Protein AF-T0JU70-F1 (afdb_monomer)

Radius of gyration: 12.49 Å; Cα contacts (8 Å, |Δi|>4): 51; chains: 1; bounding box: 34×19×28 Å

Foldseek 3Di:
DVVLLVVPDDEAEEEAVVCLQVVVVDVPDDNNCVVVVVCVVVVSHHYDYHHDDDD

pL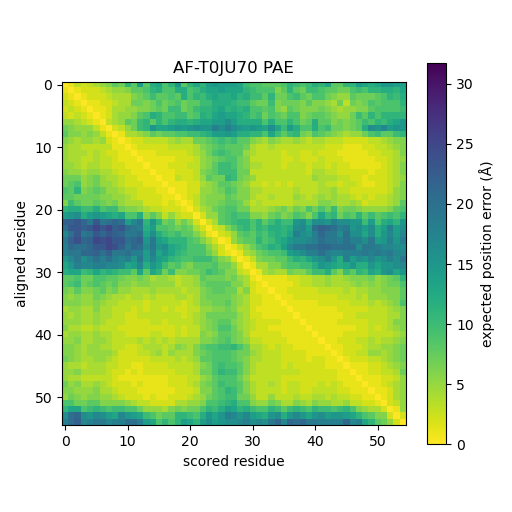DDT: mean 79.16, std 12.71, range [47.72, 94.44]

InterPro domains:
  IPR018368 ClpA/B, conserved site 1 [PS00870] (31-43)
  IPR027417 P-loop containing nucleoside triphosphate hydrolase [G3DSA:3.40.50.300] (1-55)
  IPR027417 P-loop containing nucleoside triphosphate hydrolase [SSF52540] (3-52)
  IPR050130 ATP-dependent Clp protease/Chaperone ClpA/ClpB [PTHR11638] (2-52)

Solvent-accessible surface area (backbone atoms only — not comparable to full-atom values): 3480 Å² total; per-residue (Å²): 108,68,70,62,52,70,64,75,79,60,74,46,77,37,75,49,41,56,57,48,61,57,40,63,78,46,95,86,47,76,49,50,39,75,66,43,51,62,37,47,75,70,64,66,46,50,70,50,72,39,68,78,82,86,126

Nearest PDB structures (foldseek):
  8xon-assembly1_O  TM=8.622E-01  e=1.362E-04  Streptomyces hawaiiensis
  6i5v-assembly1_A  TM=3.733E-01  e=6.317E+00  Bifidobacterium animalis subsp. lactis
  6i5w-assembly1_A  TM=3.641E-01  e=5.881E+00  Bifidobacterium
  6fuv-assembly1_A  TM=3.621E-01  e=7.832E+00  Bifidobacterium
  3n8n-assembly2_M  TM=3.186E-01  e=6.787E+00  Mycobacterium tuberculosis

Mean predicted aligned error: 6.68 Å

Structure 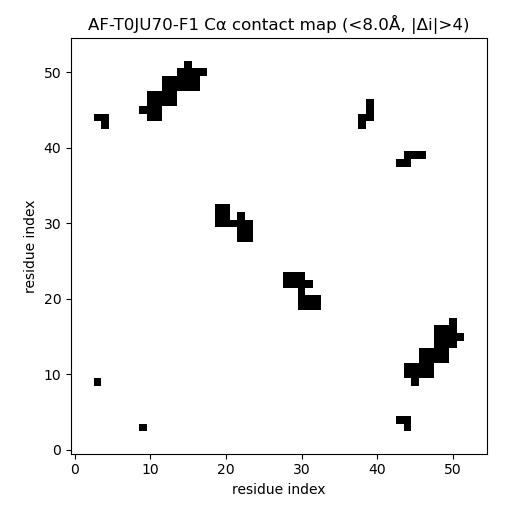(mmCIF, N/CA/C/O backbone):
data_AF-T0JU70-F1
#
_entry.id   AF-T0JU70-F1
#
loop_
_atom_site.group_PDB
_atom_site.id
_atom_site.type_symbol
_atom_site.label_atom_id
_atom_site.label_alt_id
_atom_site.label_comp_id
_atom_site.label_asym_id
_atom_site.label_entity_id
_atom_site.label_seq_id
_atom_site.pdbx_PDB_ins_code
_atom_site.Cartn_x
_atom_site.Cartn_y
_atom_site.Cartn_z
_atom_site.occupancy
_atom_site.B_iso_or_equiv
_atom_site.auth_se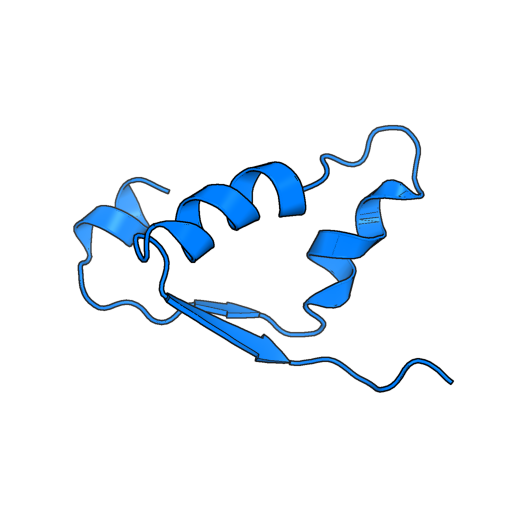q_id
_atom_site.auth_comp_id
_atom_site.auth_asym_id
_atom_site.auth_atom_id
_atom_site.pdbx_PDB_model_num
ATOM 1 N N . MET A 1 1 ? -3.547 10.582 7.798 1.00 66.69 1 MET A N 1
ATOM 2 C CA . MET A 1 1 ? -3.884 9.239 8.326 1.00 66.69 1 MET A CA 1
ATOM 3 C C . MET A 1 1 ? -5.168 9.253 9.135 1.00 66.69 1 MET A C 1
ATOM 5 O O . MET A 1 1 ? -5.988 8.373 8.916 1.00 66.69 1 MET A O 1
ATOM 9 N N . ASP A 1 2 ? -5.379 10.233 10.015 1.00 77.31 2 ASP A N 1
ATOM 10 C CA . ASP A 1 2 ? -6.586 10.269 10.857 1.00 77.31 2 ASP A CA 1
ATOM 11 C C . ASP A 1 2 ? -7.887 10.392 10.055 1.00 77.31 2 ASP A C 1
ATOM 13 O O . ASP A 1 2 ? -8.859 9.725 10.382 1.00 77.31 2 ASP A O 1
ATOM 17 N N . GLU A 1 3 ? -7.879 11.130 8.945 1.00 74.75 3 GLU A N 1
ATOM 18 C CA . GLU A 1 3 ? -9.024 11.238 8.030 1.00 74.75 3 GLU A CA 1
ATOM 19 C C . GLU A 1 3 ? -9.429 9.883 7.414 1.00 74.75 3 GLU A C 1
ATOM 21 O O . GLU A 1 3 ? -10.598 9.507 7.431 1.00 74.75 3 GLU A O 1
ATOM 26 N N . ILE A 1 4 ? -8.450 9.093 6.953 1.00 74.12 4 ILE A N 1
ATOM 27 C CA . ILE A 1 4 ? -8.682 7.756 6.376 1.00 74.12 4 ILE A CA 1
ATOM 28 C C . ILE A 1 4 ? -9.195 6.790 7.450 1.00 74.12 4 ILE A C 1
ATOM 30 O O . ILE A 1 4 ? -10.125 6.024 7.205 1.00 74.12 4 ILE A O 1
ATOM 34 N N . ARG A 1 5 ? -8.618 6.853 8.657 1.00 71.19 5 ARG A N 1
ATOM 35 C CA . ARG A 1 5 ? -9.038 6.030 9.801 1.00 71.19 5 ARG A CA 1
ATOM 36 C C . ARG A 1 5 ? -10.459 6.360 10.260 1.00 71.19 5 ARG A C 1
ATOM 38 O O . ARG A 1 5 ? -11.195 5.455 10.633 1.00 71.19 5 ARG A O 1
ATOM 45 N N . GLN A 1 6 ? -10.852 7.634 10.227 1.00 76.75 6 GLN A N 1
ATOM 46 C CA . GLN A 1 6 ? -12.192 8.078 10.629 1.00 76.75 6 GLN A CA 1
ATOM 47 C C . GLN A 1 6 ? -13.276 7.706 9.614 1.00 76.75 6 GLN A C 1
ATOM 49 O O . GLN A 1 6 ? -14.414 7.466 10.006 1.00 76.75 6 GLN A O 1
ATOM 54 N N . ALA A 1 7 ? -12.938 7.618 8.327 1.00 78.31 7 ALA A N 1
ATOM 55 C CA . ALA A 1 7 ? -13.897 7.254 7.289 1.00 78.31 7 ALA A CA 1
ATOM 56 C C . ALA A 1 7 ? -14.359 5.781 7.354 1.00 78.31 7 ALA A C 1
ATOM 58 O O . ALA A 1 7 ? -15.397 5.442 6.788 1.00 78.31 7 ALA A O 1
ATOM 59 N N . GLY A 1 8 ? -13.609 4.905 8.038 1.00 71.00 8 GLY A N 1
ATOM 60 C CA . GLY A 1 8 ? -14.021 3.556 8.457 1.00 71.00 8 GLY A CA 1
ATOM 61 C C . GLY A 1 8 ? -14.179 2.491 7.361 1.00 71.00 8 GLY A C 1
ATOM 62 O O . GLY A 1 8 ? -14.092 1.307 7.666 1.00 71.00 8 GLY A O 1
ATOM 63 N N . ASN A 1 9 ? -14.387 2.872 6.098 1.00 81.69 9 ASN A N 1
ATOM 64 C CA . ASN A 1 9 ? -14.597 1.937 4.988 1.00 81.69 9 ASN A CA 1
ATOM 65 C C . ASN A 1 9 ? -13.995 2.461 3.671 1.00 81.69 9 ASN A C 1
ATOM 67 O O . ASN A 1 9 ? -14.669 2.553 2.645 1.00 81.69 9 ASN A O 1
ATOM 71 N N . ILE A 1 10 ? -12.727 2.873 3.720 1.00 86.88 10 ILE A N 1
ATOM 72 C CA . ILE A 1 10 ? -11.967 3.312 2.544 1.00 86.88 10 ILE A CA 1
ATOM 73 C C . ILE A 1 10 ? -11.000 2.207 2.130 1.00 86.88 10 ILE A C 1
ATOM 75 O O . ILE A 1 10 ? -10.241 1.695 2.950 1.00 86.88 10 ILE A O 1
ATOM 79 N N . ILE A 1 11 ? -10.983 1.906 0.832 1.00 89.81 11 ILE A N 1
ATOM 80 C CA . ILE A 1 11 ? -9.919 1.126 0.201 1.00 89.81 11 ILE A CA 1
ATOM 81 C C . ILE A 1 11 ? -9.009 2.102 -0.533 1.00 89.81 11 ILE A C 1
ATOM 83 O O . ILE A 1 11 ? -9.436 2.773 -1.472 1.00 89.81 11 ILE A O 1
ATOM 87 N N . LEU A 1 12 ? -7.749 2.175 -0.115 1.00 90.12 12 LEU A N 1
ATOM 88 C CA . LEU A 1 12 ? -6.736 2.955 -0.811 1.00 90.12 12 LEU A CA 1
ATOM 89 C C . LEU A 1 12 ? -6.185 2.148 -1.991 1.00 90.12 12 LEU A C 1
ATOM 91 O O . LEU A 1 12 ? -5.691 1.038 -1.805 1.00 90.12 12 LEU A O 1
ATOM 95 N N . PHE A 1 13 ? -6.237 2.698 -3.199 1.00 93.44 13 PHE A N 1
ATOM 96 C CA . PHE A 1 13 ? -5.575 2.101 -4.356 1.00 93.44 13 PHE A CA 1
ATOM 97 C C . PHE A 1 13 ? -4.228 2.782 -4.598 1.00 93.44 13 PHE A C 1
ATOM 99 O O . PHE A 1 13 ? -4.152 4.011 -4.613 1.00 93.44 13 PHE A O 1
ATOM 106 N N . ILE A 1 14 ? -3.175 1.985 -4.770 1.00 89.94 14 ILE A N 1
ATOM 107 C CA . ILE A 1 14 ? -1.817 2.463 -5.032 1.00 89.94 14 ILE A CA 1
ATOM 108 C C . ILE A 1 14 ? -1.315 1.772 -6.292 1.00 89.94 14 ILE A C 1
ATOM 110 O O . ILE A 1 14 ? -1.129 0.553 -6.298 1.00 89.94 14 ILE A O 1
ATOM 114 N N . ASP A 1 15 ? -1.075 2.558 -7.335 1.00 90.69 15 ASP A N 1
ATOM 115 C CA . ASP A 1 15 ? -0.351 2.079 -8.505 1.00 90.69 15 ASP A CA 1
ATOM 116 C C . ASP A 1 15 ? 1.160 2.102 -8.245 1.00 90.69 15 ASP A C 1
ATOM 118 O O . ASP A 1 15 ? 1.644 2.908 -7.450 1.00 90.69 15 ASP A O 1
ATOM 122 N N . GLU A 1 16 ? 1.886 1.178 -8.869 1.00 89.19 16 GLU A N 1
ATOM 123 C CA . GLU A 1 16 ? 3.325 0.968 -8.665 1.00 89.19 16 GLU A CA 1
ATOM 124 C C . GLU A 1 16 ? 3.743 0.990 -7.182 1.00 89.19 16 GLU A C 1
ATOM 126 O O . GLU A 1 16 ? 4.607 1.757 -6.759 1.00 89.19 16 GLU A O 1
ATOM 131 N N . LEU A 1 17 ? 3.147 0.119 -6.361 1.00 87.19 17 LEU A N 1
ATOM 132 C CA . LEU A 1 17 ? 3.359 0.074 -4.905 1.00 87.19 17 LEU A CA 1
ATOM 133 C C . LEU A 1 17 ? 4.842 -0.029 -4.505 1.00 87.19 17 LEU A C 1
ATOM 135 O O . LEU A 1 17 ? 5.242 0.440 -3.438 1.00 87.19 17 LEU A O 1
ATOM 139 N N . HIS A 1 18 ? 5.677 -0.602 -5.370 1.00 82.88 18 HIS A N 1
ATOM 140 C CA . HIS A 1 18 ? 7.117 -0.670 -5.165 1.00 82.88 18 HIS A CA 1
ATOM 141 C C . HIS A 1 18 ? 7.793 0.708 -5.111 1.00 82.88 18 HIS A C 1
ATOM 143 O O . HIS A 1 18 ? 8.857 0.803 -4.517 1.00 82.88 18 HIS A O 1
ATOM 149 N N . THR A 1 19 ? 7.205 1.779 -5.650 1.00 81.88 19 THR A N 1
ATOM 150 C CA . THR A 1 19 ? 7.735 3.151 -5.527 1.00 81.88 19 THR A CA 1
ATOM 151 C C . THR A 1 19 ? 7.732 3.625 -4.073 1.00 81.88 19 THR A C 1
ATOM 153 O O . THR A 1 19 ? 8.692 4.240 -3.618 1.00 81.88 19 THR A O 1
ATOM 156 N N . LEU A 1 20 ? 6.708 3.249 -3.300 1.00 79.56 20 LEU A N 1
ATOM 157 C CA . LEU A 1 20 ? 6.592 3.571 -1.873 1.00 79.56 20 LEU A CA 1
ATOM 158 C C . LEU A 1 20 ? 7.515 2.730 -0.983 1.00 79.56 20 LEU A C 1
ATOM 160 O O . LEU A 1 20 ? 7.818 3.139 0.137 1.00 79.56 20 LEU A O 1
ATOM 164 N N . ILE A 1 21 ? 7.936 1.554 -1.457 1.00 76.75 21 ILE A N 1
ATOM 165 C CA . ILE A 1 21 ? 8.853 0.651 -0.738 1.00 76.75 21 ILE A CA 1
ATOM 166 C C . ILE A 1 21 ? 10.311 0.863 -1.169 1.00 76.75 21 ILE A C 1
ATOM 168 O O . ILE A 1 21 ? 11.228 0.715 -0.367 1.00 76.75 21 ILE A O 1
ATOM 172 N N . GLY A 1 22 ? 10.527 1.215 -2.433 1.00 64.69 22 GLY A N 1
ATOM 173 C CA . GLY A 1 22 ? 11.825 1.314 -3.094 1.00 64.69 22 GLY A CA 1
ATOM 174 C C . GLY A 1 22 ? 12.405 2.726 -3.156 1.00 64.69 22 GLY A C 1
ATOM 175 O O . GLY A 1 22 ? 13.559 2.875 -3.549 1.00 64.69 22 GLY A O 1
ATOM 176 N N . ALA A 1 23 ? 11.670 3.759 -2.725 1.00 58.50 23 ALA A N 1
ATOM 177 C CA . ALA A 1 23 ? 12.198 5.125 -2.629 1.00 58.50 23 ALA A CA 1
ATOM 178 C C . ALA A 1 23 ? 13.436 5.243 -1.712 1.00 58.50 23 ALA A C 1
ATOM 180 O O . ALA A 1 23 ? 14.177 6.215 -1.815 1.00 58.50 23 ALA A O 1
ATOM 181 N N . GLY A 1 24 ? 13.715 4.237 -0.875 1.00 52.84 24 GLY A N 1
ATOM 182 C CA . GLY A 1 24 ? 14.873 4.179 0.027 1.00 52.84 24 GLY A CA 1
ATOM 183 C C . GLY A 1 24 ? 16.263 4.142 -0.631 1.00 52.84 24 GLY A C 1
ATOM 184 O O . GLY A 1 24 ? 17.249 4.012 0.087 1.00 52.84 24 GLY A O 1
ATOM 185 N N . GLY A 1 25 ? 16.371 4.247 -1.961 1.00 54.28 25 GLY A N 1
ATOM 186 C CA . GLY A 1 25 ? 17.652 4.374 -2.672 1.00 54.28 25 GLY A CA 1
ATOM 187 C C . GLY A 1 25 ? 18.152 5.814 -2.866 1.00 54.28 25 GLY A C 1
ATOM 188 O O . GLY A 1 25 ? 19.328 6.004 -3.164 1.00 54.28 25 GLY A O 1
ATOM 189 N N . ALA A 1 26 ? 17.290 6.825 -2.707 1.00 57.72 26 ALA A N 1
ATOM 190 C CA . ALA A 1 26 ? 17.671 8.232 -2.835 1.00 57.72 26 ALA A CA 1
ATOM 191 C C . ALA A 1 26 ? 17.927 8.838 -1.447 1.00 57.72 26 ALA A C 1
ATOM 193 O O . ALA A 1 26 ? 17.047 8.807 -0.584 1.00 57.72 26 ALA A O 1
ATOM 194 N N . GLU A 1 27 ? 19.124 9.390 -1.222 1.00 47.72 27 GLU A N 1
ATOM 195 C CA . GLU A 1 27 ? 19.469 10.087 0.023 1.00 47.72 27 GLU A CA 1
ATOM 196 C C . GLU A 1 27 ? 18.413 11.160 0.345 1.00 47.72 27 GLU A C 1
ATOM 198 O O . GLU A 1 27 ? 18.259 12.142 -0.378 1.00 47.72 27 GLU A O 1
ATOM 203 N N . GLY A 1 28 ? 17.658 10.955 1.428 1.00 53.22 28 GLY A N 1
ATOM 204 C CA . GLY A 1 28 ? 16.638 11.895 1.905 1.00 53.22 28 GLY A CA 1
ATOM 205 C C . GLY A 1 28 ? 15.188 11.554 1.547 1.00 53.22 28 GLY A C 1
ATOM 206 O O . GLY A 1 28 ? 14.285 12.257 2.001 1.00 53.22 28 GLY A O 1
ATOM 207 N N . ALA A 1 29 ?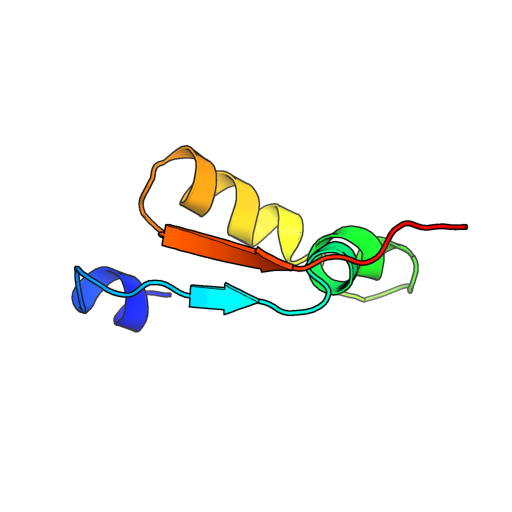 14.923 10.478 0.802 1.00 58.03 29 ALA A N 1
ATOM 208 C CA . ALA A 1 29 ? 13.556 10.006 0.615 1.00 58.03 29 ALA A CA 1
ATOM 209 C C . ALA A 1 29 ? 13.025 9.379 1.915 1.00 58.03 29 ALA A C 1
ATOM 211 O O . ALA A 1 29 ? 13.620 8.456 2.475 1.00 58.03 29 ALA A O 1
ATOM 212 N N . ILE A 1 30 ? 11.889 9.880 2.408 1.00 58.59 30 ILE A N 1
ATOM 213 C CA . ILE A 1 30 ? 11.177 9.249 3.522 1.00 58.59 30 ILE A CA 1
ATOM 214 C C . ILE A 1 30 ? 10.726 7.871 3.042 1.00 58.59 30 ILE A C 1
ATOM 216 O O . ILE A 1 30 ? 9.927 7.768 2.111 1.00 58.59 30 ILE A O 1
ATOM 220 N N . ASP A 1 31 ? 11.221 6.822 3.696 1.00 75.38 31 ASP A N 1
ATOM 221 C CA . ASP A 1 31 ? 10.770 5.454 3.470 1.00 75.38 31 ASP A CA 1
ATOM 222 C C . ASP A 1 31 ? 9.323 5.315 3.968 1.00 75.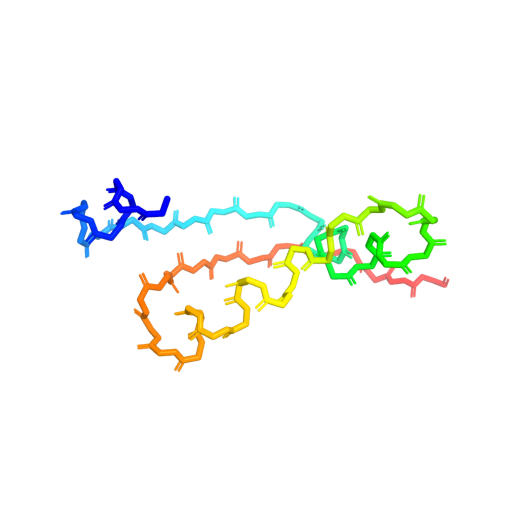38 31 ASP A C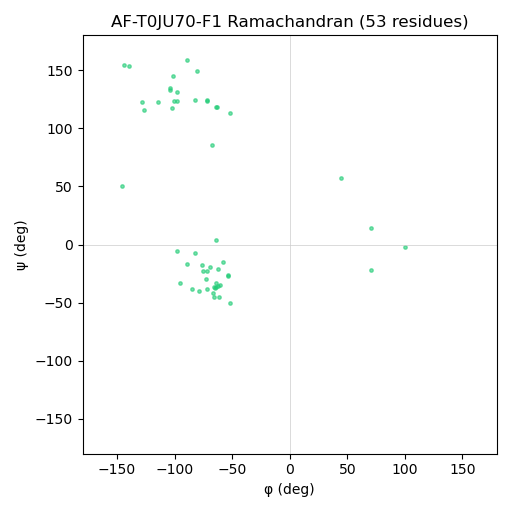 1
ATOM 224 O O . ASP A 1 31 ? 9.052 4.943 5.116 1.00 75.38 31 ASP A O 1
ATOM 228 N N . ALA A 1 32 ? 8.378 5.661 3.090 1.00 76.81 32 ALA A N 1
ATOM 229 C CA . ALA A 1 32 ? 6.945 5.572 3.335 1.00 76.81 32 ALA A CA 1
ATOM 230 C C . ALA A 1 32 ? 6.542 4.163 3.794 1.00 76.81 32 ALA A C 1
ATOM 232 O O . ALA A 1 32 ? 5.584 4.011 4.556 1.00 76.81 32 ALA A O 1
ATOM 233 N N . SER A 1 33 ? 7.310 3.130 3.427 1.00 78.81 33 SER A N 1
ATOM 234 C CA . SER A 1 33 ? 7.067 1.761 3.867 1.00 78.81 33 SER A CA 1
ATOM 235 C C . SER A 1 33 ? 7.138 1.603 5.387 1.00 78.81 33 SER A C 1
ATOM 237 O O . SER A 1 33 ? 6.333 0.862 5.945 1.00 78.81 33 SER A O 1
ATOM 239 N N . ASN A 1 34 ? 8.008 2.333 6.093 1.00 81.88 34 ASN A N 1
ATOM 240 C CA . ASN A 1 34 ? 8.111 2.227 7.555 1.00 81.88 34 ASN A CA 1
ATOM 241 C C . ASN A 1 34 ? 6.908 2.844 8.281 1.00 81.88 34 ASN A C 1
ATOM 243 O O . ASN A 1 34 ? 6.585 2.438 9.395 1.00 81.88 34 ASN A O 1
ATOM 247 N N . ILE A 1 35 ? 6.203 3.771 7.630 1.00 83.50 35 ILE A N 1
ATOM 248 C CA . ILE A 1 35 ? 4.966 4.379 8.139 1.00 83.50 35 ILE A CA 1
ATOM 249 C C . ILE A 1 35 ? 3.750 3.503 7.790 1.00 83.50 35 ILE A C 1
ATOM 251 O O . ILE A 1 35 ? 2.826 3.345 8.594 1.00 83.50 35 ILE A O 1
ATOM 255 N N . LEU A 1 36 ? 3.748 2.905 6.596 1.00 86.44 36 LEU A N 1
ATOM 256 C CA . LEU A 1 36 ? 2.633 2.105 6.088 1.00 86.44 36 LEU A CA 1
ATOM 257 C C . LEU A 1 36 ? 2.603 0.687 6.676 1.00 86.44 36 LEU A C 1
ATOM 259 O O . LEU A 1 36 ? 1.524 0.220 7.040 1.00 86.44 36 LEU A O 1
ATOM 263 N N . LYS A 1 37 ? 3.760 0.025 6.849 1.00 87.75 37 LYS A N 1
ATOM 264 C CA . LYS A 1 37 ? 3.861 -1.358 7.366 1.00 87.75 37 LYS A CA 1
ATOM 265 C C . LYS A 1 37 ? 3.093 -1.562 8.682 1.00 87.75 37 LYS A C 1
ATOM 267 O O . LYS A 1 37 ? 2.291 -2.492 8.732 1.00 87.75 37 LYS A O 1
ATOM 272 N N . PRO A 1 38 ? 3.249 -0.723 9.730 1.00 91.25 38 PRO A N 1
ATOM 273 C CA . PRO A 1 38 ? 2.527 -0.935 10.983 1.00 91.25 38 PR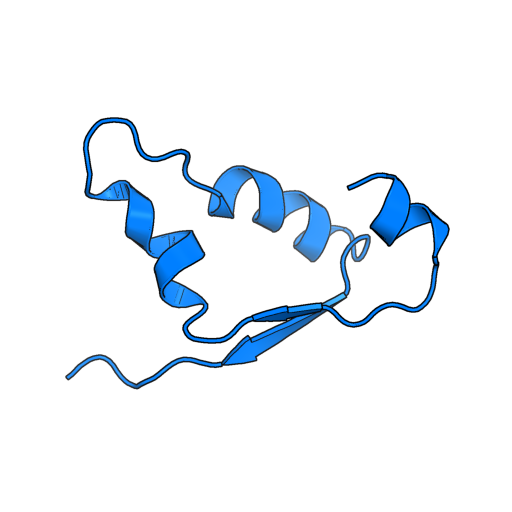O A CA 1
ATOM 274 C C . P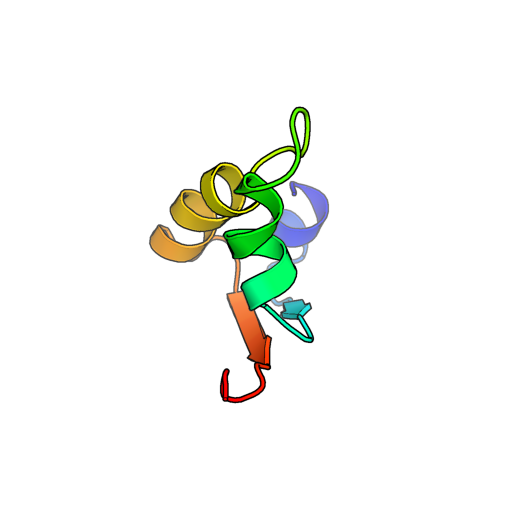RO A 1 38 ? 1.010 -0.761 10.835 1.00 91.25 38 PRO A C 1
ATOM 276 O O . PRO A 1 38 ? 0.249 -1.490 11.462 1.00 91.25 38 PRO A O 1
ATOM 279 N N . SER A 1 39 ? 0.565 0.190 10.009 1.00 89.06 39 SER A N 1
ATOM 280 C CA . SER A 1 39 ? -0.864 0.474 9.800 1.00 89.06 39 SER A CA 1
ATOM 281 C C . SER A 1 39 ? -1.552 -0.634 8.993 1.00 89.06 39 SER A C 1
ATOM 283 O O . SER A 1 39 ? -2.667 -1.029 9.326 1.00 89.06 39 SER A O 1
ATOM 285 N N . LEU A 1 40 ? -0.859 -1.182 7.988 1.00 88.94 40 LEU A N 1
ATOM 286 C CA . LEU A 1 40 ? -1.299 -2.353 7.223 1.00 88.94 40 LEU A CA 1
ATOM 287 C C . LEU A 1 40 ? -1.340 -3.612 8.099 1.00 88.94 40 LEU A C 1
ATOM 289 O O . LEU A 1 40 ? -2.330 -4.335 8.087 1.00 88.94 40 LEU A O 1
ATOM 293 N N . ALA A 1 41 ? -0.303 -3.848 8.911 1.00 91.00 41 ALA A N 1
ATOM 294 C CA . ALA A 1 41 ? -0.226 -5.017 9.790 1.00 91.00 41 ALA A CA 1
ATOM 295 C C . ALA A 1 41 ? -1.319 -5.026 10.873 1.00 91.00 41 ALA A C 1
ATOM 297 O O . ALA A 1 41 ? -1.801 -6.090 11.250 1.00 91.00 41 ALA A O 1
ATOM 298 N N . ARG A 1 42 ? -1.721 -3.846 11.367 1.00 91.38 42 ARG A N 1
ATOM 299 C CA . ARG A 1 42 ? -2.818 -3.701 12.337 1.00 91.38 42 ARG A CA 1
ATOM 300 C C . ARG A 1 42 ? -4.214 -3.703 11.702 1.00 91.38 42 ARG A C 1
ATOM 302 O O . ARG A 1 42 ? -5.191 -3.701 12.440 1.00 91.38 42 ARG A O 1
ATOM 309 N N . GLY A 1 43 ? -4.325 -3.688 10.371 1.00 87.19 43 GLY A N 1
ATOM 310 C CA . GLY A 1 43 ? -5.612 -3.582 9.672 1.00 87.19 43 GLY A CA 1
ATOM 311 C C . GLY A 1 43 ? -6.278 -2.205 9.783 1.00 87.19 43 GLY A C 1
ATOM 312 O O . GLY A 1 43 ? -7.453 -2.065 9.468 1.00 87.19 43 GLY A O 1
ATOM 313 N N . GLU A 1 44 ? -5.542 -1.178 10.217 1.00 87.69 44 GLU A N 1
ATOM 314 C CA . GLU A 1 44 ? -6.034 0.208 10.302 1.00 87.69 44 GLU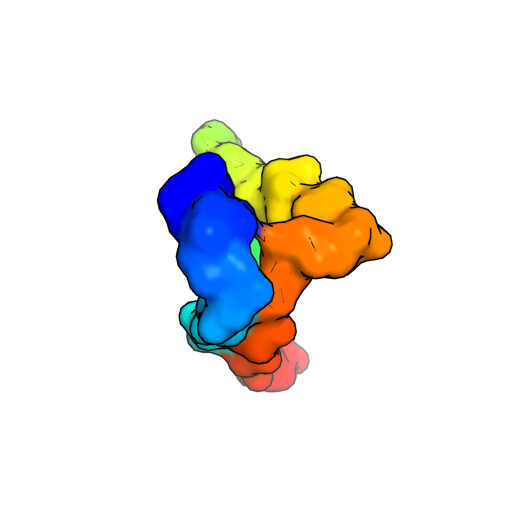 A CA 1
ATOM 315 C C . GLU A 1 44 ? -6.102 0.890 8.928 1.00 87.69 44 GLU A C 1
ATOM 317 O O . GLU A 1 44 ? -6.725 1.940 8.781 1.00 87.69 44 GLU A O 1
ATOM 322 N N . LEU A 1 45 ? -5.406 0.325 7.940 1.00 87.62 45 LEU A N 1
ATOM 323 C CA . LEU A 1 45 ? -5.376 0.780 6.560 1.00 87.62 45 LEU A CA 1
ATOM 324 C C . LEU A 1 45 ? -5.683 -0.408 5.650 1.00 87.62 45 LEU A C 1
ATOM 326 O O . LEU A 1 45 ? -4.957 -1.400 5.662 1.00 87.62 45 LEU A O 1
ATOM 330 N N . GLN A 1 46 ? -6.720 -0.282 4.828 1.00 90.44 46 GLN A N 1
ATOM 331 C CA . GLN A 1 46 ? -7.032 -1.246 3.781 1.00 90.44 46 GLN A CA 1
ATOM 332 C C . GLN A 1 46 ? -6.543 -0.691 2.443 1.00 90.44 46 GLN A C 1
ATOM 334 O O . GLN A 1 46 ? -6.920 0.416 2.052 1.00 90.44 46 GLN A O 1
ATOM 339 N N . CYS A 1 47 ? -5.691 -1.437 1.736 1.00 91.88 47 CYS A N 1
ATOM 340 C CA . CYS A 1 47 ? -5.197 -1.009 0.432 1.00 91.88 47 CYS A CA 1
ATOM 341 C C . CYS A 1 47 ? -5.119 -2.141 -0.592 1.00 91.88 47 CYS A C 1
ATOM 343 O O . CYS A 1 47 ? -4.923 -3.306 -0.247 1.00 91.88 47 CYS A O 1
ATOM 345 N N . ILE A 1 48 ? -5.209 -1.765 -1.863 1.00 94.44 48 ILE A N 1
ATOM 346 C CA . ILE A 1 48 ? -4.902 -2.605 -3.017 1.00 94.44 48 ILE A CA 1
ATOM 347 C C . ILE A 1 48 ? -3.691 -1.982 -3.707 1.00 94.44 48 ILE A C 1
ATOM 349 O O . ILE A 1 48 ? -3.725 -0.813 -4.086 1.00 94.44 48 ILE A O 1
ATOM 353 N N . GLY A 1 49 ? -2.624 -2.764 -3.847 1.00 92.31 49 GLY A N 1
ATOM 354 C CA . GLY A 1 49 ? -1.425 -2.360 -4.570 1.00 92.31 49 GLY A CA 1
ATOM 355 C C . GLY A 1 49 ? -1.353 -3.016 -5.939 1.00 92.31 49 GLY A C 1
ATOM 356 O O . GLY A 1 49 ? -1.544 -4.228 -6.045 1.00 92.31 49 GLY A O 1
ATOM 357 N N . ALA A 1 50 ? -1.024 -2.238 -6.963 1.00 94.25 50 ALA A N 1
ATOM 358 C CA . ALA A 1 50 ? -0.587 -2.748 -8.252 1.00 94.25 50 ALA A CA 1
ATOM 359 C C . ALA A 1 50 ? 0.940 -2.640 -8.363 1.00 94.25 50 ALA A C 1
ATOM 361 O O . ALA A 1 50 ? 1.565 -1.725 -7.831 1.00 94.25 50 ALA A O 1
ATOM 362 N N . THR A 1 51 ? 1.564 -3.608 -9.027 1.00 89.88 51 THR A N 1
ATOM 363 C CA . THR A 1 51 ? 2.985 -3.555 -9.376 1.00 89.88 51 THR A CA 1
ATOM 364 C C . THR A 1 51 ? 3.184 -4.188 -10.738 1.00 89.88 51 THR A C 1
ATOM 366 O O . THR A 1 51 ? 2.428 -5.069 -11.149 1.00 89.88 51 THR A O 1
ATOM 369 N N . THR A 1 52 ? 4.239 -3.773 -11.420 1.00 88.94 52 THR A N 1
ATOM 370 C CA . THR A 1 52 ? 4.779 -4.473 -12.580 1.00 88.94 52 THR A CA 1
ATOM 371 C C . THR A 1 52 ? 5.817 -5.501 -12.121 1.00 88.94 52 THR A C 1
ATOM 373 O O . THR A 1 52 ? 6.332 -5.434 -10.999 1.00 88.94 52 THR A O 1
ATOM 376 N N . GLN A 1 53 ? 6.092 -6.504 -12.960 1.00 82.69 53 GLN A N 1
ATOM 377 C CA . GLN A 1 53 ? 7.221 -7.406 -12.738 1.00 82.69 53 GLN A CA 1
ATOM 378 C C . GLN A 1 53 ? 8.509 -6.634 -13.031 1.00 82.69 53 GLN A C 1
ATOM 380 O O . GLN A 1 53 ? 8.669 -6.116 -14.136 1.00 82.69 53 GLN A O 1
ATOM 385 N N . PHE A 1 54 ? 9.423 -6.571 -12.064 1.00 70.00 54 PHE A N 1
ATOM 386 C CA . PHE A 1 54 ? 10.789 -6.139 -12.342 1.00 70.00 54 PHE A CA 1
ATOM 387 C C . PHE A 1 54 ? 11.412 -7.153 -13.309 1.00 70.00 54 PHE A C 1
ATOM 389 O O . PHE A 1 54 ? 11.461 -8.345 -13.001 1.00 70.00 54 PHE A O 1
ATOM 396 N N . LYS A 1 55 ? 11.800 -6.688 -14.497 1.00 58.66 55 LYS A N 1
ATOM 397 C CA . LYS A 1 55 ? 12.605 -7.462 -15.446 1.00 58.66 55 LYS A CA 1
ATOM 398 C C . LYS A 1 55 ? 14.077 -7.367 -15.086 1.00 58.66 55 LYS A C 1
ATOM 400 O O . LYS A 1 55 ? 14.493 -6.260 -14.678 1.00 58.66 55 LYS A O 1
#

Secondary structure (DSSP, 8-state):
-HHHHHHSSPEEEESSTHHHHHGGGSTT---HHHHHHHHHHTTSSEEEE--PPP-

Sequence (55 aa):
MDEIRQAGNIILFIDELHTLIGAGGAEGAIDASNILKPSLARGELQCIGATTQFK

Organism: Colletotrichum gloeosporioides (strain Cg-14) (NCBI:txid1237896)